Protein AF-A0A2S9FL39-F1 (afdb_monomer_lite)

Foldseek 3Di:
DVVCPDPVNVVVVVVVVVCVVPNPDDDDDPVVLVVVLVVLLVLLVVLLVVCLVVVDLVSLVVSLVSLVVSLVSLVVNCVVPNDPVSVVSNVLSVLSNVLSVLLVVLVVLLVVLVVVQVVQVVDPPGHSVVSVVVNVVSVVSNVVSSVSSNVSD

Structure (mmCIF, N/CA/C/O backbone):
data_AF-A0A2S9FL39-F1
#
_entry.id   AF-A0A2S9FL39-F1
#
loop_
_atom_site.group_PDB
_atom_site.id
_atom_site.type_symbol
_atom_site.label_atom_id
_atom_site.label_alt_id
_atom_site.label_comp_id
_atom_site.label_asym_id
_atom_site.label_entity_id
_atom_site.label_seq_id
_atom_site.pdbx_PDB_ins_code
_atom_site.Cartn_x
_atom_site.Cartn_y
_atom_site.Cartn_z
_atom_site.occupancy
_atom_site.B_iso_or_equiv
_atom_site.auth_seq_id
_atom_site.auth_comp_id
_atom_site.auth_asym_id
_atom_site.auth_atom_id
_atom_site.pdbx_PDB_model_num
ATOM 1 N N . ALA A 1 1 ? -7.965 12.598 -21.029 1.00 63.06 1 ALA A N 1
ATOM 2 C CA . ALA A 1 1 ? -9.201 13.395 -21.143 1.00 63.06 1 ALA A CA 1
ATOM 3 C C . ALA A 1 1 ? -10.346 12.519 -21.639 1.00 63.06 1 ALA A C 1
ATOM 5 O O . ALA A 1 1 ? -11.306 12.362 -20.906 1.00 63.06 1 ALA A O 1
ATOM 6 N N . GLU A 1 2 ? -10.166 11.809 -22.756 1.00 79.06 2 GLU A N 1
ATOM 7 C CA . GLU A 1 2 ? -11.178 10.941 -23.389 1.00 79.06 2 GLU A CA 1
ATOM 8 C C . GLU A 1 2 ? -11.935 9.992 -22.433 1.00 79.06 2 GLU A C 1
ATOM 10 O O . GLU A 1 2 ? -13.160 9.954 -22.432 1.00 79.06 2 GLU A O 1
ATOM 15 N N . ALA A 1 3 ? -11.245 9.300 -21.515 1.00 85.88 3 ALA A N 1
ATOM 16 C CA . ALA A 1 3 ? -11.903 8.416 -20.542 1.00 85.88 3 ALA A CA 1
ATOM 17 C C . ALA A 1 3 ? -12.889 9.133 -19.587 1.00 85.88 3 ALA A C 1
ATOM 19 O O . ALA A 1 3 ? -13.841 8.508 -19.114 1.00 85.88 3 ALA A O 1
ATOM 20 N N . MET A 1 4 ? -12.666 10.421 -19.298 1.00 91.75 4 MET A N 1
ATOM 21 C CA . MET A 1 4 ? -13.500 11.244 -18.408 1.00 91.75 4 MET A CA 1
ATOM 22 C C . MET A 1 4 ? -14.712 11.860 -19.121 1.00 91.75 4 MET A C 1
ATOM 24 O O . MET A 1 4 ? -15.598 12.389 -18.465 1.00 91.75 4 MET A O 1
ATOM 28 N N . GLU A 1 5 ? -14.784 11.766 -20.445 1.00 92.12 5 GLU A N 1
ATOM 29 C CA . GLU A 1 5 ? -15.933 12.232 -21.236 1.00 92.12 5 GLU A CA 1
ATOM 30 C C . GLU A 1 5 ? -16.887 11.079 -21.579 1.00 92.12 5 GLU A C 1
ATOM 32 O O . GLU A 1 5 ? -17.968 11.276 -22.128 1.00 92.12 5 GLU A O 1
ATOM 37 N N . THR A 1 6 ? -16.512 9.849 -21.219 1.00 96.12 6 THR A N 1
ATOM 38 C CA . THR A 1 6 ? -17.322 8.669 -21.513 1.00 96.12 6 THR A CA 1
ATOM 39 C C . THR A 1 6 ? -18.627 8.645 -20.707 1.00 96.12 6 THR A C 1
ATOM 41 O O . THR A 1 6 ? -18.628 8.993 -19.519 1.00 96.12 6 THR A O 1
ATOM 44 N N . PRO A 1 7 ? -19.721 8.095 -21.274 1.00 96.94 7 PRO A N 1
ATOM 45 C CA . PRO A 1 7 ? -20.973 7.887 -20.541 1.00 96.94 7 PRO A CA 1
ATOM 46 C C . PRO A 1 7 ? -20.784 7.098 -19.240 1.00 96.94 7 PRO A C 1
ATOM 48 O O . PRO A 1 7 ? -21.416 7.389 -18.228 1.00 96.94 7 PRO A O 1
ATOM 51 N N . ARG A 1 8 ? -19.855 6.130 -19.234 1.00 96.25 8 ARG A N 1
ATOM 52 C CA . ARG A 1 8 ? -19.517 5.338 -18.045 1.00 96.25 8 ARG A CA 1
ATOM 53 C C . ARG A 1 8 ? -18.961 6.201 -16.911 1.00 96.25 8 ARG A C 1
ATOM 55 O O . ARG A 1 8 ? -19.317 5.983 -15.756 1.00 96.25 8 ARG A O 1
ATOM 62 N N . TYR A 1 9 ? -18.062 7.135 -17.224 1.00 95.94 9 TYR A N 1
ATOM 63 C CA . TYR A 1 9 ? -17.482 8.024 -16.220 1.00 95.94 9 TYR A CA 1
ATOM 64 C C . TYR A 1 9 ? -18.534 8.978 -15.659 1.00 95.94 9 TYR A C 1
ATOM 66 O O . TYR A 1 9 ? -18.658 9.091 -14.441 1.00 95.94 9 TYR A O 1
ATOM 74 N N . LEU A 1 10 ? -19.326 9.604 -16.532 1.00 96.31 10 LEU A N 1
ATOM 75 C CA . LEU A 1 10 ? -20.383 10.524 -16.115 1.00 96.31 10 LEU A CA 1
ATOM 76 C C . LEU A 1 10 ? -21.413 9.819 -15.224 1.00 96.31 10 LEU A C 1
ATOM 78 O O . LEU A 1 10 ? -21.720 10.322 -14.147 1.00 96.31 10 LEU A O 1
ATOM 82 N N . ALA A 1 11 ? -21.846 8.608 -15.593 1.00 96.62 11 ALA A N 1
ATOM 83 C CA . ALA A 1 11 ? -22.742 7.797 -14.769 1.00 96.62 11 ALA A CA 1
ATOM 84 C C . ALA A 1 11 ? -22.152 7.487 -13.381 1.00 96.62 11 ALA A C 1
ATOM 86 O O . ALA A 1 11 ? -22.849 7.600 -12.373 1.00 96.62 11 ALA A O 1
ATOM 87 N N . LEU A 1 12 ? -20.858 7.147 -13.307 1.00 96.31 12 LEU A N 1
ATOM 88 C CA . LEU A 1 12 ? -20.171 6.922 -12.033 1.00 96.31 12 LEU A CA 1
ATOM 89 C C . LEU A 1 12 ? -20.141 8.191 -11.166 1.00 96.31 12 LEU A C 1
ATOM 91 O O . LEU A 1 12 ? -20.387 8.111 -9.965 1.00 96.31 12 LEU A O 1
ATOM 95 N N . VAL A 1 13 ? -19.836 9.352 -11.752 1.00 96.12 13 VAL A N 1
ATOM 96 C CA . VAL A 1 13 ? -19.804 10.628 -11.020 1.00 96.12 13 VAL A CA 1
ATOM 97 C C . VAL A 1 13 ? -21.194 11.002 -10.512 1.00 96.12 13 VAL A C 1
ATOM 99 O O . VAL A 1 13 ? -21.322 11.372 -9.346 1.00 96.12 13 VAL A O 1
ATOM 102 N N . THR A 1 14 ? -22.232 10.851 -11.338 1.00 96.38 14 THR A N 1
ATOM 103 C CA . THR A 1 14 ? -23.622 11.089 -10.927 1.00 96.38 14 THR A CA 1
ATOM 104 C C . THR A 1 14 ? -24.025 10.191 -9.757 1.00 96.38 14 THR A C 1
ATOM 106 O O . THR A 1 14 ? -24.628 10.675 -8.802 1.00 96.38 14 THR A O 1
ATOM 109 N N . GLU A 1 15 ? -23.655 8.909 -9.774 1.00 96.00 15 GLU A N 1
ATOM 110 C CA . GLU A 1 15 ? -23.964 7.997 -8.666 1.00 96.00 15 GLU A CA 1
ATOM 111 C C . GLU A 1 15 ? -23.227 8.390 -7.375 1.00 96.00 15 GLU A C 1
ATOM 113 O O . GLU A 1 15 ? -23.821 8.432 -6.298 1.00 96.00 15 GLU A O 1
ATOM 118 N N . LEU A 1 16 ? -21.950 8.773 -7.472 1.00 95.31 16 LEU A N 1
ATOM 119 C CA . LEU A 1 16 ? -21.184 9.252 -6.317 1.00 95.31 16 LEU A CA 1
ATOM 120 C C . LEU A 1 16 ? -21.743 10.561 -5.738 1.00 95.31 16 LEU A C 1
ATOM 122 O O . LEU A 1 16 ? -21.710 10.743 -4.521 1.00 95.31 16 LEU A O 1
ATOM 126 N N . GLN A 1 17 ? -22.270 11.455 -6.582 1.00 95.50 17 GLN A N 1
ATOM 127 C CA . GLN A 1 17 ? -22.968 12.668 -6.142 1.00 95.50 17 GLN A CA 1
ATOM 128 C C . GLN A 1 17 ? -24.291 12.347 -5.442 1.00 95.50 17 GLN A C 1
ATOM 130 O O . GLN A 1 17 ? -24.620 12.991 -4.452 1.00 95.50 17 GLN A O 1
ATOM 135 N N . ARG A 1 18 ? -25.038 11.336 -5.899 1.00 95.75 18 ARG A N 1
ATOM 136 C CA . ARG A 1 18 ? -26.243 10.880 -5.186 1.00 95.75 18 ARG A CA 1
ATOM 137 C C . ARG A 1 18 ? -25.888 10.361 -3.797 1.00 95.75 18 ARG A C 1
ATOM 139 O O . ARG A 1 18 ? -26.499 10.771 -2.817 1.00 95.75 18 ARG A O 1
ATOM 146 N N . TRP A 1 19 ? -24.850 9.533 -3.696 1.00 95.94 19 TRP A N 1
ATOM 147 C CA . TRP A 1 19 ? -24.433 8.944 -2.421 1.00 95.94 19 TRP A CA 1
ATOM 148 C C . TRP A 1 19 ? -23.806 9.937 -1.441 1.00 95.94 19 TRP A C 1
ATOM 150 O O . TRP A 1 19 ? -23.708 9.623 -0.257 1.00 95.94 19 TRP A O 1
ATOM 160 N N . SER A 1 20 ? -23.349 11.112 -1.885 1.00 94.00 20 SER A N 1
ATOM 161 C CA . SER A 1 20 ? -22.882 12.139 -0.946 1.00 94.00 20 SER A CA 1
ATOM 162 C C . SER A 1 20 ? -24.034 12.792 -0.177 1.00 94.00 20 SER A C 1
ATOM 164 O O . SER A 1 20 ? -23.805 13.285 0.927 1.00 94.00 20 SER A O 1
ATOM 166 N N . VAL A 1 21 ? -25.249 12.769 -0.741 1.00 94.81 21 VAL A N 1
ATOM 167 C CA . VAL A 1 21 ? -26.476 13.310 -0.140 1.00 94.81 21 VAL A CA 1
ATOM 168 C C . VAL A 1 21 ? -27.273 12.213 0.565 1.00 94.81 21 VAL A C 1
ATOM 170 O O . VAL A 1 21 ? -27.628 12.377 1.728 1.00 94.81 21 VAL A O 1
ATOM 173 N N . ASP A 1 22 ? -27.510 11.090 -0.116 1.00 91.81 22 ASP A N 1
ATOM 174 C CA . ASP A 1 22 ? -28.258 9.940 0.399 1.00 91.81 22 ASP A CA 1
ATOM 175 C C . ASP A 1 22 ? -27.434 8.651 0.219 1.00 91.81 22 ASP A C 1
ATOM 177 O O . ASP A 1 22 ? -27.574 7.924 -0.773 1.00 91.81 22 ASP A O 1
ATOM 181 N N . PRO A 1 23 ? -26.461 8.398 1.114 1.00 90.56 23 PRO A N 1
ATOM 182 C CA . PRO A 1 23 ? -25.611 7.225 1.011 1.00 90.56 23 PRO A CA 1
ATOM 183 C C . PRO A 1 23 ? -26.424 5.950 1.280 1.00 90.56 23 PRO A C 1
ATOM 185 O O . PRO A 1 23 ? -27.117 5.879 2.295 1.00 90.56 23 PRO A O 1
ATOM 188 N N . PRO A 1 24 ? -26.257 4.875 0.482 1.00 91.44 24 PRO A N 1
ATOM 189 C CA . PRO A 1 24 ? -26.954 3.602 0.680 1.00 91.44 24 PRO A CA 1
ATOM 190 C C . PRO A 1 24 ? -26.328 2.790 1.833 1.00 91.44 24 PRO A C 1
ATOM 192 O O . PRO A 1 24 ? -25.891 1.645 1.674 1.00 91.44 24 PRO A O 1
ATOM 195 N N . VAL A 1 25 ? -26.218 3.402 3.012 1.00 87.56 25 VAL A N 1
ATOM 196 C CA . VAL A 1 25 ? -25.641 2.806 4.216 1.00 87.56 25 VAL A CA 1
ATOM 197 C C . VAL A 1 25 ? -26.736 2.200 5.080 1.00 87.56 25 VAL A C 1
ATOM 199 O O . VAL A 1 25 ? -27.782 2.789 5.322 1.00 87.56 25 VAL A O 1
ATOM 202 N N . ARG A 1 26 ? -26.480 0.992 5.582 1.00 87.19 26 ARG A N 1
ATOM 203 C CA . ARG A 1 26 ? -27.347 0.359 6.580 1.00 87.19 26 ARG A CA 1
ATOM 204 C C . ARG A 1 26 ? -26.996 0.876 7.966 1.00 87.19 26 ARG A C 1
ATOM 206 O O . ARG A 1 26 ? -25.812 1.056 8.270 1.00 87.19 26 ARG A O 1
ATOM 213 N N . GLU A 1 27 ? -28.002 1.009 8.824 1.00 87.25 27 GLU A N 1
ATOM 214 C CA . GLU A 1 27 ? -27.778 1.318 10.233 1.00 87.25 27 GLU A CA 1
ATOM 215 C C . GLU A 1 27 ? -26.804 0.322 10.878 1.00 87.25 27 GLU A C 1
ATOM 217 O O . GLU A 1 27 ? -26.841 -0.896 10.666 1.00 87.25 27 GLU A O 1
ATOM 222 N N . THR A 1 28 ? -25.888 0.850 11.685 1.00 89.12 28 THR A N 1
ATOM 223 C CA . THR A 1 28 ? -24.875 0.055 12.376 1.00 89.12 28 THR A CA 1
ATOM 224 C C . THR A 1 28 ? -24.531 0.684 13.714 1.00 89.12 28 THR A C 1
ATOM 226 O O . THR A 1 28 ? -24.723 1.874 13.932 1.00 89.12 28 THR A O 1
ATOM 229 N N . SER A 1 29 ? -23.987 -0.116 14.629 1.00 91.19 29 SER A N 1
ATOM 230 C CA . SER A 1 29 ? -23.584 0.378 15.943 1.00 91.19 29 SER A CA 1
ATOM 231 C C . SER A 1 29 ? -22.090 0.676 15.997 1.00 91.19 29 SER A C 1
ATOM 233 O O . SER A 1 29 ? -21.265 -0.034 15.409 1.00 91.19 29 SER A O 1
ATOM 235 N N . ALA A 1 30 ? -21.705 1.658 16.815 1.00 89.62 30 ALA A N 1
ATOM 236 C CA . ALA A 1 30 ? -20.300 1.978 17.066 1.00 89.62 30 ALA A CA 1
ATOM 237 C C . ALA A 1 30 ? -19.497 0.751 17.559 1.00 89.62 30 ALA A C 1
ATOM 239 O O . ALA A 1 30 ? -18.318 0.581 17.237 1.00 89.62 30 ALA A O 1
ATOM 240 N N . LYS A 1 31 ? -20.146 -0.172 18.287 1.00 91.94 31 LYS A N 1
ATOM 241 C CA . LYS A 1 31 ? -19.556 -1.457 18.702 1.00 91.94 31 LYS A CA 1
ATOM 242 C C . LYS A 1 31 ? -19.200 -2.342 17.498 1.00 91.94 31 LYS A C 1
ATOM 244 O O . LYS A 1 31 ? -18.093 -2.888 17.467 1.00 91.94 31 LYS A O 1
ATOM 249 N N . LYS A 1 32 ? -20.095 -2.466 16.507 1.00 93.19 32 LYS A N 1
ATOM 250 C CA . LYS A 1 32 ? -19.857 -3.229 15.266 1.00 93.19 32 LYS A CA 1
ATOM 251 C C . LYS A 1 32 ? -18.749 -2.593 14.417 1.00 93.19 32 LYS A C 1
ATOM 253 O O . LYS A 1 32 ? -17.875 -3.313 13.927 1.00 93.19 32 LYS A O 1
ATOM 258 N N . LEU A 1 33 ? -18.711 -1.262 14.316 1.00 91.56 33 LEU A N 1
ATOM 259 C CA . LEU A 1 33 ? -17.644 -0.537 13.611 1.00 91.56 33 LEU A CA 1
ATOM 260 C C . LEU A 1 33 ? -16.272 -0.773 14.255 1.00 91.56 33 LEU A C 1
ATOM 262 O O . LEU A 1 33 ? -15.331 -1.196 13.579 1.00 91.56 33 LEU A O 1
ATOM 266 N N . ARG A 1 34 ? -16.167 -0.632 15.583 1.00 92.94 34 ARG A N 1
ATOM 267 C CA . ARG A 1 34 ? -14.928 -0.927 16.327 1.00 92.94 34 ARG A CA 1
ATOM 268 C C . ARG A 1 34 ? -14.484 -2.383 16.186 1.00 92.94 34 ARG A C 1
ATOM 270 O O . ARG A 1 34 ? -13.288 -2.662 16.132 1.00 92.94 34 ARG A O 1
ATOM 277 N N . ALA A 1 35 ? -15.417 -3.335 16.150 1.00 95.25 35 ALA A N 1
ATOM 278 C CA . ALA A 1 35 ? -15.089 -4.739 15.896 1.00 95.25 35 ALA A CA 1
ATOM 279 C C . ALA A 1 35 ? -14.530 -4.945 14.477 1.00 95.25 35 ALA A C 1
ATOM 281 O O . ALA A 1 35 ? -13.531 -5.642 14.306 1.00 95.25 35 ALA A O 1
ATOM 282 N N . THR A 1 36 ? -15.118 -4.290 13.476 1.00 95.06 36 THR A N 1
ATOM 283 C CA . THR A 1 36 ? -14.659 -4.348 12.080 1.00 95.06 36 THR A CA 1
ATOM 284 C C . THR A 1 36 ? -13.266 -3.741 11.915 1.00 95.06 36 THR A C 1
ATOM 286 O O . THR A 1 36 ? -12.405 -4.360 11.292 1.00 95.06 36 THR A O 1
ATOM 289 N N . ALA A 1 37 ? -12.997 -2.595 12.548 1.00 95.25 37 ALA A N 1
ATOM 290 C CA . ALA A 1 37 ? -11.672 -1.975 12.551 1.00 95.25 37 ALA A CA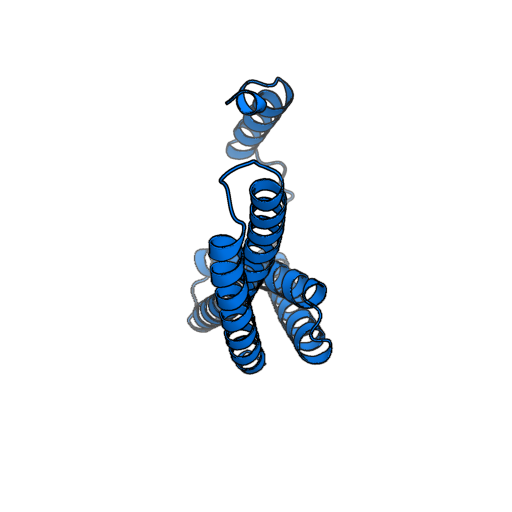 1
ATOM 291 C C . ALA A 1 37 ? -10.605 -2.883 13.187 1.00 95.25 37 ALA A C 1
ATOM 293 O O . ALA A 1 37 ? -9.532 -3.071 12.615 1.00 95.25 37 ALA A O 1
ATOM 294 N N . ARG A 1 38 ? -10.922 -3.532 14.318 1.00 96.19 38 ARG A N 1
ATOM 295 C CA . ARG A 1 38 ? -10.026 -4.517 14.953 1.00 96.19 38 ARG A CA 1
ATOM 296 C C . ARG A 1 38 ? -9.724 -5.705 14.040 1.00 96.19 38 ARG A C 1
ATOM 298 O O . ARG A 1 38 ? -8.569 -6.100 13.925 1.00 96.19 38 ARG A O 1
ATOM 305 N N . ARG A 1 39 ? -10.735 -6.244 13.347 1.00 98.06 39 ARG A N 1
ATOM 306 C CA . ARG A 1 39 ? -10.542 -7.326 12.363 1.00 98.06 39 ARG A CA 1
ATOM 307 C C . ARG A 1 39 ? -9.676 -6.884 11.184 1.00 98.06 39 ARG A C 1
ATOM 309 O O . ARG A 1 39 ? -8.875 -7.677 10.697 1.00 98.06 39 ARG A O 1
ATOM 316 N N . ALA A 1 40 ? -9.826 -5.641 10.721 1.00 98.06 40 ALA A N 1
ATOM 317 C CA . ALA A 1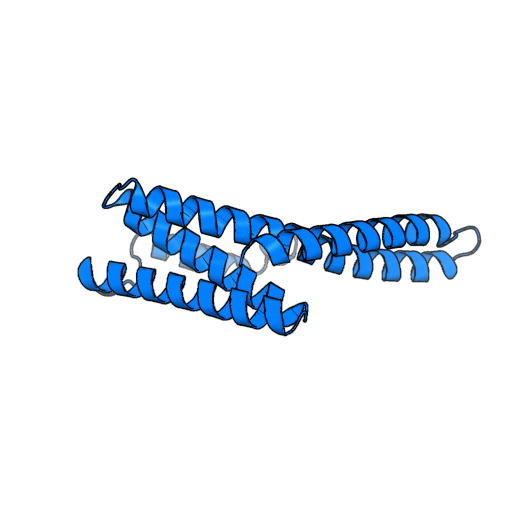 40 ? -8.986 -5.090 9.661 1.00 98.06 40 ALA A CA 1
ATOM 318 C C . ALA A 1 40 ? -7.514 -5.011 10.094 1.00 98.06 40 ALA A C 1
ATOM 320 O O . ALA A 1 40 ? -6.652 -5.415 9.317 1.00 98.06 40 ALA A O 1
ATOM 321 N N . GLY A 1 41 ? -7.251 -4.572 11.331 1.00 97.88 41 GLY A N 1
ATOM 322 C CA . GLY A 1 41 ? -5.914 -4.573 11.930 1.00 97.88 41 GLY A CA 1
ATOM 323 C C . GLY A 1 41 ? -5.310 -5.973 12.018 1.00 97.88 41 GLY A C 1
ATOM 324 O O . GLY A 1 41 ? -4.303 -6.240 11.374 1.00 97.88 41 GLY A O 1
ATOM 325 N N . ALA A 1 42 ? -6.008 -6.915 12.659 1.00 98.06 42 ALA A N 1
ATOM 326 C CA . ALA A 1 42 ? -5.540 -8.302 12.776 1.00 98.06 42 ALA A CA 1
ATOM 327 C C . ALA A 1 42 ? -5.257 -8.958 11.409 1.00 98.06 42 ALA A C 1
ATOM 329 O O . ALA A 1 42 ? -4.315 -9.732 11.247 1.00 98.06 42 ALA A O 1
ATOM 330 N N . LYS A 1 43 ? -6.063 -8.635 10.388 1.00 98.31 43 LYS A N 1
ATOM 331 C CA . LYS A 1 43 ? -5.846 -9.102 9.013 1.00 98.31 43 LYS A CA 1
ATOM 332 C C . LYS A 1 43 ? -4.621 -8.462 8.356 1.00 98.31 43 LYS A C 1
ATOM 334 O O . LYS A 1 43 ? -4.000 -9.112 7.517 1.00 98.31 43 LYS A O 1
ATOM 339 N N . ALA A 1 44 ? -4.316 -7.205 8.669 1.00 97.88 44 ALA A N 1
ATOM 340 C CA . ALA A 1 44 ? -3.108 -6.539 8.196 1.00 97.88 44 ALA A CA 1
ATOM 341 C C . ALA A 1 44 ? -1.863 -7.159 8.828 1.00 97.88 44 ALA A C 1
ATOM 343 O O . ALA A 1 44 ? -0.959 -7.536 8.088 1.00 97.88 44 ALA A O 1
ATOM 344 N N . ASP A 1 45 ? -1.879 -7.358 10.145 1.00 97.00 45 ASP A N 1
ATOM 345 C CA . ASP A 1 45 ? -0.763 -7.939 10.896 1.00 97.00 45 ASP A CA 1
ATOM 346 C C . ASP A 1 45 ? -0.458 -9.355 10.391 1.00 97.00 45 ASP A C 1
ATOM 348 O O . ASP A 1 45 ? 0.663 -9.647 9.986 1.00 97.00 45 ASP A O 1
ATOM 352 N N . ARG A 1 46 ? -1.489 -10.205 10.266 1.00 97.19 46 ARG A N 1
ATOM 353 C CA . ARG A 1 46 ? -1.328 -11.568 9.740 1.00 97.19 46 ARG A CA 1
ATOM 354 C C . ARG A 1 46 ? -0.717 -11.589 8.338 1.00 97.19 46 ARG A C 1
ATOM 356 O O . ARG A 1 46 ? 0.188 -12.371 8.073 1.00 97.19 46 ARG A O 1
ATOM 363 N N . ARG A 1 47 ? -1.201 -10.730 7.436 1.00 96.62 47 ARG A N 1
ATOM 364 C CA . ARG A 1 47 ? -0.684 -10.660 6.060 1.00 96.62 47 ARG A CA 1
ATOM 365 C C . ARG A 1 47 ? 0.733 -10.126 5.996 1.00 96.62 47 ARG A C 1
ATOM 367 O O . ARG A 1 47 ? 1.470 -10.536 5.109 1.00 96.62 47 ARG A O 1
ATOM 374 N N . LEU A 1 48 ? 1.097 -9.213 6.894 1.00 95.44 48 LEU A N 1
ATOM 375 C CA . LEU A 1 48 ? 2.472 -8.757 7.014 1.00 95.44 48 LEU A CA 1
ATOM 376 C C . LEU A 1 48 ? 3.365 -9.930 7.423 1.00 95.44 48 LEU A C 1
ATOM 378 O O . LEU A 1 48 ? 4.328 -10.209 6.724 1.00 95.44 48 LEU A O 1
ATOM 382 N N . THR A 1 49 ? 2.999 -10.681 8.464 1.00 94.88 49 THR A N 1
ATOM 383 C CA . THR A 1 49 ? 3.753 -11.872 8.882 1.00 94.88 49 THR A CA 1
ATOM 384 C C . THR A 1 49 ? 3.878 -12.911 7.763 1.00 94.88 49 THR A C 1
ATOM 386 O O . THR A 1 49 ? 4.970 -13.417 7.520 1.00 94.88 49 THR A O 1
ATOM 389 N N . GLU A 1 50 ? 2.785 -13.221 7.058 1.00 94.06 50 GLU A N 1
ATOM 390 C CA . GLU A 1 50 ? 2.798 -14.123 5.894 1.00 94.06 50 GLU A CA 1
ATOM 391 C C . GLU A 1 50 ? 3.761 -13.619 4.806 1.00 94.06 50 GLU A C 1
ATOM 393 O O . GLU A 1 50 ? 4.568 -14.387 4.284 1.00 94.06 50 GLU A O 1
ATOM 398 N N . ALA A 1 51 ? 3.714 -12.322 4.493 1.00 93.12 51 ALA A N 1
ATOM 399 C CA . ALA A 1 51 ? 4.563 -11.710 3.477 1.00 93.12 51 ALA A CA 1
ATOM 400 C C . ALA A 1 51 ? 6.047 -11.691 3.862 1.00 93.12 51 ALA A C 1
ATOM 402 O O . ALA A 1 51 ? 6.891 -11.947 3.009 1.00 93.12 51 ALA A O 1
ATOM 403 N N . LEU A 1 52 ? 6.369 -11.444 5.135 1.00 90.00 52 LEU A N 1
ATOM 404 C CA . LEU A 1 52 ? 7.751 -11.449 5.621 1.00 90.00 52 LEU A CA 1
ATOM 405 C C . LEU A 1 52 ? 8.375 -12.850 5.617 1.00 90.00 52 LEU A C 1
ATOM 407 O O . LEU A 1 52 ? 9.582 -12.966 5.444 1.00 90.00 52 LEU A O 1
ATOM 411 N N . ARG A 1 53 ? 7.569 -13.910 5.764 1.00 88.81 53 ARG A N 1
ATOM 412 C CA . ARG A 1 53 ? 8.044 -15.297 5.628 1.00 88.81 53 ARG A CA 1
ATOM 413 C C . ARG A 1 53 ? 8.224 -15.717 4.173 1.00 88.81 53 ARG A C 1
ATOM 415 O O . ARG A 1 53 ? 9.176 -16.417 3.862 1.00 88.81 53 ARG A O 1
ATOM 422 N N . GLY A 1 54 ? 7.281 -15.337 3.310 1.00 80.38 54 GLY A N 1
ATOM 423 C CA . GLY A 1 54 ? 7.265 -15.786 1.918 1.00 80.38 54 GLY A CA 1
ATOM 424 C C . GLY A 1 54 ? 8.150 -14.970 0.977 1.00 80.38 54 GLY A C 1
ATOM 425 O O . GLY A 1 54 ? 8.501 -15.470 -0.083 1.00 80.38 54 GLY A O 1
ATOM 426 N N . GLY A 1 55 ? 8.476 -13.716 1.312 1.00 75.56 55 GLY A N 1
ATOM 427 C CA . GLY A 1 55 ? 9.318 -12.833 0.489 1.00 75.56 55 GLY A CA 1
ATOM 428 C C . GLY A 1 55 ? 8.727 -12.425 -0.871 1.00 75.56 55 GLY A C 1
ATOM 429 O O . GLY A 1 55 ? 9.306 -11.582 -1.549 1.00 75.56 55 GLY A O 1
ATOM 430 N N . ASP A 1 56 ? 7.582 -12.990 -1.257 1.00 84.88 56 ASP A N 1
ATOM 431 C CA . ASP A 1 56 ? 6.902 -12.752 -2.528 1.00 84.88 56 ASP A CA 1
ATOM 432 C C . ASP A 1 56 ? 6.262 -11.350 -2.589 1.00 84.88 56 ASP A C 1
ATOM 434 O O . ASP A 1 56 ? 5.492 -10.937 -1.709 1.00 84.88 56 ASP A O 1
ATOM 438 N N . ASP A 1 57 ? 6.546 -10.632 -3.677 1.00 86.00 57 ASP A N 1
ATOM 439 C CA . ASP A 1 57 ? 6.039 -9.290 -3.966 1.00 86.00 57 ASP A CA 1
ATOM 440 C C . ASP A 1 57 ? 4.499 -9.247 -3.975 1.00 86.00 57 ASP A C 1
ATOM 442 O O . ASP A 1 57 ? 3.896 -8.264 -3.524 1.00 86.00 57 ASP A O 1
ATOM 446 N N . ALA A 1 58 ? 3.821 -10.324 -4.394 1.00 90.19 58 ALA A N 1
ATOM 447 C CA . ALA A 1 58 ? 2.363 -10.395 -4.338 1.00 90.19 58 ALA A CA 1
ATOM 448 C C . ALA A 1 58 ? 1.847 -10.444 -2.888 1.00 90.19 58 ALA A C 1
ATOM 450 O O . ALA A 1 58 ? 0.837 -9.801 -2.563 1.00 90.19 58 ALA A O 1
ATOM 451 N N . LEU A 1 59 ? 2.536 -11.153 -1.986 1.00 93.38 59 LEU A N 1
ATOM 452 C CA . LEU A 1 59 ? 2.212 -11.159 -0.556 1.00 93.38 59 LEU A CA 1
ATOM 453 C C . LEU A 1 59 ? 2.429 -9.781 0.066 1.00 93.38 59 LEU A C 1
ATOM 455 O O . LEU A 1 59 ? 1.531 -9.276 0.750 1.00 93.38 59 LEU A O 1
ATOM 459 N N . LEU A 1 60 ? 3.559 -9.139 -0.235 1.00 92.44 60 LEU A N 1
ATOM 460 C CA . LEU A 1 60 ? 3.884 -7.791 0.238 1.00 92.44 60 LEU A CA 1
ATOM 461 C C . LEU A 1 60 ? 2.849 -6.769 -0.259 1.00 92.44 60 LEU A C 1
ATOM 463 O O . LEU A 1 60 ? 2.334 -5.961 0.521 1.00 92.44 60 LEU A O 1
ATOM 467 N N . HIS A 1 61 ? 2.411 -6.874 -1.514 1.00 92.88 61 HIS A N 1
ATOM 468 C CA . HIS A 1 61 ? 1.340 -6.037 -2.050 1.00 92.88 61 HIS A CA 1
ATOM 469 C C . HIS A 1 61 ? -0.017 -6.288 -1.355 1.00 92.88 61 HIS A C 1
ATOM 471 O O . HIS A 1 61 ? -0.775 -5.350 -1.062 1.00 92.88 61 HIS A O 1
ATOM 477 N N . ARG A 1 62 ? -0.352 -7.546 -1.026 1.00 95.06 62 ARG A N 1
ATOM 478 C CA . ARG A 1 62 ? -1.559 -7.872 -0.238 1.00 95.06 62 ARG A CA 1
ATOM 479 C C . ARG A 1 62 ? -1.479 -7.325 1.189 1.00 95.06 62 ARG A C 1
ATOM 481 O O . ARG A 1 62 ? -2.501 -6.836 1.689 1.00 95.06 62 ARG A O 1
ATOM 488 N N . ALA A 1 63 ? -0.306 -7.369 1.818 1.00 96.12 63 ALA A N 1
ATOM 489 C CA . ALA A 1 63 ? -0.049 -6.785 3.132 1.00 96.12 63 ALA A CA 1
ATOM 490 C C . ALA A 1 63 ? -0.209 -5.257 3.103 1.00 96.12 63 ALA A C 1
ATOM 492 O O . ALA A 1 63 ? -0.972 -4.715 3.904 1.00 96.12 63 ALA A O 1
ATOM 493 N N . ARG A 1 64 ? 0.359 -4.566 2.102 1.00 96.25 64 ARG A N 1
ATOM 494 C CA . ARG A 1 64 ? 0.185 -3.114 1.894 1.00 96.25 64 ARG A CA 1
ATOM 495 C C . ARG A 1 64 ? -1.283 -2.712 1.794 1.00 96.25 64 ARG A C 1
ATOM 497 O O . ARG A 1 64 ? -1.726 -1.794 2.488 1.00 96.25 64 ARG A O 1
ATOM 504 N N . LYS A 1 65 ? -2.071 -3.411 0.968 1.00 97.12 65 LYS A N 1
ATOM 505 C CA . LYS A 1 65 ? -3.516 -3.145 0.838 1.00 97.12 65 LYS A CA 1
ATOM 506 C C . LYS A 1 65 ? -4.254 -3.345 2.163 1.00 97.12 65 LYS A C 1
ATOM 508 O O . LYS A 1 65 ? -5.173 -2.586 2.469 1.00 97.12 65 LYS A O 1
ATOM 513 N N . ALA A 1 66 ? -3.865 -4.346 2.951 1.00 97.94 66 ALA A N 1
ATOM 514 C CA . ALA A 1 66 ? -4.458 -4.596 4.259 1.00 97.94 66 ALA A CA 1
ATOM 515 C C . ALA A 1 66 ? -4.083 -3.510 5.280 1.00 97.94 66 ALA A C 1
ATOM 517 O O . ALA A 1 66 ? -4.980 -2.988 5.937 1.00 97.94 66 ALA A O 1
ATOM 518 N N . ALA A 1 67 ? -2.814 -3.098 5.339 1.00 97.88 67 ALA A N 1
ATOM 519 C CA . ALA A 1 67 ? -2.347 -2.007 6.193 1.00 97.88 67 ALA A CA 1
ATOM 520 C C . ALA A 1 67 ? -3.050 -0.681 5.863 1.00 97.88 67 ALA A C 1
ATOM 522 O O . ALA A 1 67 ? -3.528 0.000 6.766 1.00 97.88 67 ALA A O 1
ATOM 523 N N . LYS A 1 68 ? -3.224 -0.351 4.573 1.00 97.62 68 LYS A N 1
ATOM 524 C CA . LYS A 1 68 ? -3.994 0.831 4.141 1.00 97.62 68 LYS A CA 1
ATOM 525 C C . LYS A 1 68 ? -5.442 0.785 4.646 1.00 97.62 68 LYS A C 1
ATOM 527 O O . LYS A 1 68 ? -5.940 1.776 5.172 1.00 97.62 68 LYS A O 1
ATOM 532 N N . ARG A 1 69 ? -6.107 -0.374 4.544 1.00 98.00 69 ARG A N 1
ATOM 533 C CA . ARG A 1 69 ? -7.474 -0.569 5.069 1.00 98.00 69 ARG A CA 1
ATOM 534 C C . ARG A 1 69 ? -7.532 -0.461 6.595 1.00 98.00 69 ARG A C 1
ATOM 536 O O . ARG A 1 69 ? -8.448 0.170 7.110 1.00 98.00 69 ARG A O 1
ATOM 543 N N . ALA A 1 70 ? -6.569 -1.046 7.306 1.00 98.06 70 ALA A N 1
ATOM 544 C CA . ALA A 1 70 ? -6.480 -0.958 8.762 1.00 98.06 70 ALA A CA 1
ATOM 545 C C . ALA A 1 70 ? -6.244 0.486 9.230 1.00 98.06 70 ALA A C 1
ATOM 547 O O . ALA A 1 70 ? -6.905 0.940 10.162 1.00 98.06 70 ALA A O 1
ATOM 548 N N . ARG A 1 71 ? -5.382 1.238 8.529 1.00 98.06 71 ARG A N 1
ATOM 549 C CA . ARG A 1 71 ? -5.163 2.668 8.771 1.00 98.06 71 ARG A CA 1
ATOM 550 C C . ARG A 1 71 ? -6.451 3.470 8.613 1.00 98.06 71 ARG A C 1
ATOM 552 O O . ARG A 1 71 ? -6.810 4.179 9.543 1.00 98.06 71 ARG A O 1
ATOM 559 N N . TYR A 1 72 ? -7.162 3.324 7.494 1.00 97.75 72 TYR A N 1
ATOM 560 C CA . TYR A 1 72 ? -8.415 4.054 7.258 1.00 97.75 72 TYR A CA 1
ATOM 561 C C . TYR A 1 72 ? -9.513 3.697 8.259 1.00 97.75 72 TYR A C 1
ATOM 563 O O . TYR A 1 72 ? -10.212 4.582 8.746 1.00 97.75 72 TYR A O 1
ATOM 571 N N . ALA A 1 73 ? -9.634 2.420 8.631 1.00 96.31 73 ALA A N 1
ATOM 572 C CA . ALA A 1 73 ? -10.553 2.021 9.690 1.00 96.31 73 ALA A CA 1
ATOM 573 C C . ALA A 1 73 ? -10.163 2.654 11.037 1.00 96.31 73 ALA A C 1
ATOM 575 O O . ALA A 1 73 ? -11.026 3.124 11.771 1.00 96.31 73 ALA A O 1
ATOM 576 N N . GLY A 1 74 ? -8.865 2.708 11.351 1.00 96.50 74 GLY A N 1
ATOM 577 C CA . GLY A 1 74 ? -8.347 3.396 12.530 1.00 96.50 74 GLY A CA 1
ATOM 578 C C . GLY A 1 74 ? -8.630 4.898 12.514 1.00 96.50 74 GLY A C 1
ATOM 579 O O . GLY A 1 74 ? -9.064 5.428 13.529 1.00 96.50 74 GLY A O 1
ATOM 580 N N . GLU A 1 75 ? -8.425 5.573 11.381 1.00 96.94 75 GLU A N 1
ATOM 581 C CA . GLU A 1 75 ? -8.707 7.005 11.196 1.00 96.94 75 GLU A CA 1
ATOM 582 C C . GLU A 1 75 ? -10.188 7.315 11.401 1.00 96.94 75 GLU A C 1
ATOM 584 O O . GLU A 1 75 ? -10.504 8.255 12.124 1.00 96.94 75 GLU A O 1
ATOM 589 N N . LEU A 1 76 ? -11.085 6.485 10.860 1.00 94.19 76 LEU A N 1
ATOM 590 C CA . LEU A 1 76 ? -12.524 6.615 11.084 1.00 94.19 76 LEU A CA 1
ATOM 591 C C . LEU A 1 76 ? -12.868 6.518 12.578 1.00 94.19 76 LEU A C 1
ATOM 593 O O . LEU A 1 76 ? -13.480 7.423 13.130 1.00 94.19 76 LEU A O 1
ATOM 597 N N . ILE A 1 77 ? -12.395 5.467 13.258 1.00 94.50 77 ILE A N 1
ATOM 598 C CA . ILE A 1 77 ? -12.631 5.299 14.701 1.00 94.50 77 ILE A CA 1
ATOM 599 C C . ILE A 1 77 ? -11.991 6.430 15.518 1.00 94.50 77 ILE A C 1
ATOM 601 O O . ILE A 1 77 ? -12.533 6.822 16.546 1.00 94.50 77 ILE A O 1
ATOM 605 N N . HIS A 1 78 ? -10.834 6.943 15.097 1.00 95.12 78 HIS A N 1
ATOM 606 C CA . HIS A 1 78 ? -10.144 8.027 15.791 1.00 95.12 78 HIS A CA 1
ATOM 607 C C . HIS A 1 78 ? -10.876 9.361 15.673 1.00 95.12 78 HIS A C 1
ATOM 609 O O . HIS A 1 78 ? -10.828 10.130 16.626 1.00 95.12 78 HIS A O 1
ATOM 615 N N . ARG A 1 79 ? -11.531 9.632 14.537 1.00 93.25 79 ARG A N 1
ATOM 616 C CA . ARG A 1 79 ? -12.353 10.836 14.360 1.00 93.25 79 ARG A CA 1
ATOM 617 C C . ARG A 1 79 ? -13.524 10.856 15.342 1.00 93.25 79 ARG A C 1
ATOM 619 O O . ARG A 1 79 ? -13.731 11.878 15.981 1.00 93.25 79 ARG A O 1
ATOM 626 N N . ASP A 1 80 ? -14.207 9.725 15.515 1.00 88.31 80 ASP A N 1
ATOM 627 C CA . ASP A 1 80 ? -15.372 9.630 16.407 1.00 88.31 80 ASP A CA 1
ATOM 628 C C . ASP A 1 80 ? -14.983 9.483 17.886 1.00 88.31 80 ASP A C 1
ATOM 630 O O . ASP A 1 80 ? -15.677 9.948 18.785 1.00 88.31 80 ASP A O 1
ATOM 634 N N . THR A 1 81 ? -13.891 8.771 18.180 1.00 90.25 81 THR A N 1
ATOM 635 C CA . THR A 1 81 ? -13.407 8.544 19.551 1.00 90.25 81 THR A CA 1
ATOM 636 C C . THR A 1 81 ? -11.878 8.639 19.592 1.00 90.25 81 THR A C 1
ATOM 638 O O . THR A 1 81 ? -11.169 7.620 19.505 1.00 90.25 81 THR A O 1
ATOM 641 N N . PRO A 1 82 ? -11.332 9.860 19.729 1.00 93.12 82 PRO A N 1
ATOM 642 C CA . PRO A 1 82 ? -9.895 10.073 19.760 1.00 93.12 82 PRO A CA 1
ATOM 643 C C . PRO A 1 82 ? -9.225 9.335 20.922 1.00 93.12 82 PRO A C 1
ATOM 645 O O . PRO A 1 82 ? -9.669 9.371 22.065 1.00 93.12 82 PRO A O 1
ATOM 648 N N . SER A 1 83 ? -8.104 8.667 20.646 1.00 95.31 83 SER A N 1
ATOM 649 C CA . SER A 1 83 ? -7.282 8.056 21.691 1.00 95.31 83 SER A CA 1
ATOM 650 C C . SER A 1 83 ? -5.817 7.953 21.272 1.00 95.31 83 SER A C 1
ATOM 652 O O . SER A 1 83 ? -5.498 7.765 20.090 1.00 95.31 83 SER A O 1
ATOM 654 N N . LYS A 1 84 ? -4.908 8.014 22.256 1.00 96.38 84 LYS A N 1
ATOM 655 C CA . LYS A 1 84 ? -3.466 7.792 22.039 1.00 96.38 84 LYS A CA 1
ATOM 656 C C . LYS A 1 84 ? -3.201 6.410 21.427 1.00 96.38 84 LYS A C 1
ATOM 658 O O . LYS A 1 84 ? -2.332 6.282 20.567 1.00 96.38 84 LYS A O 1
ATOM 663 N N . LYS A 1 85 ? -3.971 5.390 21.826 1.00 93.75 85 LYS A N 1
ATOM 664 C CA . LYS A 1 85 ? -3.856 4.017 21.311 1.00 93.75 85 LYS A CA 1
ATOM 665 C C . LYS A 1 85 ? -4.181 3.949 19.817 1.00 93.75 85 LYS A C 1
ATOM 667 O O . LYS A 1 85 ? -3.373 3.434 19.046 1.00 93.75 85 LYS A O 1
ATOM 672 N N . THR A 1 86 ? -5.310 4.521 19.398 1.00 93.94 86 THR A N 1
ATOM 673 C CA . THR A 1 86 ? -5.710 4.540 17.983 1.00 93.94 86 THR A CA 1
ATOM 674 C C . THR A 1 86 ? -4.713 5.341 17.145 1.00 93.94 86 THR A C 1
ATOM 676 O O . THR A 1 86 ? -4.286 4.867 16.097 1.00 93.94 86 THR A O 1
ATOM 679 N N . LYS A 1 87 ? -4.236 6.491 17.646 1.00 96.88 87 LYS A N 1
ATOM 680 C CA . LYS A 1 87 ? -3.213 7.307 16.965 1.00 96.88 87 LYS A CA 1
ATOM 681 C C . LYS A 1 87 ? -1.906 6.539 16.727 1.00 96.88 87 LYS A C 1
ATOM 683 O O . LYS A 1 87 ? -1.340 6.612 15.638 1.00 96.88 87 LYS A O 1
ATOM 688 N N . ARG A 1 88 ? -1.433 5.772 17.719 1.00 96.81 88 ARG A N 1
ATOM 689 C CA . ARG A 1 88 ? -0.242 4.912 17.574 1.00 96.81 88 ARG A CA 1
ATOM 690 C C . ARG A 1 88 ? -0.456 3.821 16.524 1.00 96.81 88 ARG A C 1
ATOM 692 O O . ARG A 1 88 ? 0.413 3.630 15.681 1.00 96.81 88 ARG A O 1
ATOM 699 N N . SER A 1 89 ? -1.617 3.165 16.535 1.00 95.50 89 SER A N 1
ATOM 700 C CA . SER A 1 89 ? -1.965 2.138 15.543 1.00 95.50 89 SER A CA 1
ATOM 701 C C . SER A 1 89 ? -2.007 2.702 14.115 1.00 95.50 89 SER A C 1
ATOM 703 O O . SER A 1 89 ? -1.383 2.136 13.220 1.00 95.50 89 SER A O 1
ATOM 705 N N . ILE A 1 90 ? -2.632 3.869 13.909 1.00 97.75 90 ILE A N 1
ATOM 706 C CA . ILE A 1 90 ? -2.639 4.584 12.619 1.00 97.75 90 ILE A CA 1
ATOM 707 C C . ILE A 1 90 ? -1.208 4.856 12.143 1.00 97.75 90 ILE A C 1
ATOM 709 O O . ILE A 1 90 ? -0.884 4.588 10.986 1.00 97.75 90 ILE A O 1
ATOM 713 N N . LYS A 1 91 ? -0.334 5.356 13.030 1.00 97.75 91 LYS A N 1
ATOM 714 C CA . LYS A 1 91 ? 1.075 5.626 12.701 1.00 97.75 91 LYS A CA 1
ATOM 715 C C . LYS A 1 91 ? 1.822 4.347 12.307 1.00 97.75 91 LYS A C 1
ATOM 717 O O . LYS A 1 91 ? 2.570 4.374 11.333 1.00 97.75 91 LYS A O 1
ATOM 722 N N . GLY A 1 92 ? 1.589 3.241 13.015 1.00 97.25 92 GLY A N 1
ATOM 723 C CA . GLY A 1 92 ? 2.156 1.931 12.685 1.00 97.25 92 GLY A CA 1
ATOM 724 C C . GLY A 1 92 ? 1.755 1.467 11.283 1.00 97.25 92 GLY A C 1
ATOM 725 O O . GLY A 1 92 ? 2.616 1.224 10.440 1.00 97.25 92 GLY A O 1
ATOM 726 N N . TYR A 1 93 ? 0.454 1.460 10.979 1.00 97.88 93 TYR A N 1
ATOM 727 C CA . TYR A 1 93 ? -0.024 1.072 9.649 1.00 97.88 93 TYR A CA 1
ATOM 728 C C . TYR A 1 93 ? 0.395 2.040 8.544 1.00 97.88 93 TYR A C 1
ATOM 730 O O . TYR A 1 93 ? 0.620 1.604 7.417 1.00 97.88 93 TYR A O 1
ATOM 738 N N . LYS A 1 94 ? 0.552 3.335 8.846 1.00 97.50 94 LYS A N 1
ATOM 739 C CA . LYS A 1 94 ? 1.126 4.303 7.903 1.00 97.50 94 LYS A CA 1
ATOM 740 C C . LYS A 1 94 ? 2.569 3.937 7.556 1.00 97.50 94 LYS A C 1
ATOM 742 O O . LYS A 1 94 ? 2.896 3.910 6.377 1.00 97.50 94 LYS A O 1
ATOM 747 N N . ARG A 1 95 ? 3.398 3.594 8.549 1.00 96.69 95 ARG A N 1
ATOM 748 C CA . ARG A 1 95 ? 4.784 3.152 8.323 1.00 96.69 95 ARG A CA 1
ATOM 749 C C . ARG A 1 95 ? 4.836 1.897 7.450 1.00 96.69 95 ARG A C 1
ATOM 751 O O . ARG A 1 95 ? 5.570 1.888 6.469 1.00 96.69 95 ARG A O 1
ATOM 758 N N . ILE A 1 96 ? 4.018 0.887 7.760 1.00 95.94 96 ILE A N 1
ATOM 759 C CA . ILE A 1 96 ? 3.918 -0.339 6.950 1.00 95.94 96 ILE A CA 1
ATOM 760 C C . ILE A 1 96 ? 3.498 -0.003 5.514 1.00 95.94 96 ILE A C 1
ATOM 762 O O . ILE A 1 96 ? 4.109 -0.472 4.557 1.00 95.94 96 ILE A O 1
ATOM 766 N N . GLN A 1 97 ? 2.468 0.834 5.349 1.00 95.25 97 GLN A N 1
ATOM 767 C CA . GLN A 1 97 ? 1.993 1.253 4.033 1.00 95.25 97 GLN A CA 1
ATOM 768 C C . GLN A 1 97 ? 3.099 1.942 3.223 1.00 95.25 97 GLN A C 1
ATOM 770 O O . GLN A 1 97 ? 3.209 1.642 2.037 1.00 95.25 97 GLN A O 1
ATOM 775 N N . THR A 1 98 ? 3.863 2.858 3.828 1.00 95.50 98 THR A N 1
ATOM 776 C CA . THR A 1 98 ? 4.947 3.597 3.161 1.00 95.50 98 THR A CA 1
ATOM 777 C C . THR A 1 98 ? 6.044 2.654 2.692 1.00 95.50 98 THR A C 1
ATOM 779 O O . THR A 1 98 ? 6.250 2.556 1.493 1.00 95.50 98 THR A O 1
ATOM 782 N N . VAL A 1 99 ? 6.636 1.862 3.592 1.00 95.12 99 VAL A N 1
ATOM 783 C CA . VAL A 1 99 ? 7.759 0.968 3.251 1.00 95.12 99 VAL A CA 1
ATOM 784 C C . VAL A 1 99 ? 7.386 -0.035 2.156 1.00 95.12 99 VAL A C 1
ATOM 786 O O . VAL A 1 99 ? 8.131 -0.230 1.200 1.00 95.12 99 VAL A O 1
ATOM 789 N N . LEU A 1 100 ? 6.206 -0.657 2.261 1.00 94.75 100 LEU A N 1
ATOM 790 C CA . LEU A 1 100 ? 5.730 -1.579 1.225 1.00 94.75 100 LEU A CA 1
ATOM 791 C C . LEU A 1 100 ? 5.290 -0.855 -0.057 1.00 94.75 100 LEU A C 1
ATOM 793 O O . LEU A 1 100 ? 5.091 -1.491 -1.087 1.00 94.75 100 LEU A O 1
ATOM 797 N N . GLY A 1 101 ? 5.053 0.454 0.024 1.00 94.94 101 GLY A N 1
ATOM 798 C CA . GLY A 1 101 ? 4.779 1.313 -1.119 1.00 94.94 101 GLY A CA 1
ATOM 799 C C . GLY A 1 101 ? 6.010 1.565 -1.937 1.00 94.94 101 GLY A C 1
ATOM 800 O O . GLY A 1 101 ? 5.994 1.235 -3.111 1.00 94.94 101 GLY A O 1
ATOM 801 N N . ASP A 1 102 ? 7.063 2.029 -1.279 1.00 94.94 102 ASP A N 1
ATOM 802 C CA . ASP A 1 102 ? 8.348 2.294 -1.913 1.00 94.94 102 ASP A CA 1
ATOM 803 C C . ASP A 1 102 ? 8.849 1.028 -2.628 1.00 94.94 102 ASP A C 1
ATOM 805 O O . ASP A 1 102 ? 9.232 1.078 -3.792 1.00 94.94 102 ASP A O 1
ATOM 809 N N . LEU A 1 103 ? 8.713 -0.150 -1.996 1.00 92.94 103 LEU A N 1
ATOM 810 C CA . LEU A 1 103 ? 9.020 -1.421 -2.657 1.00 92.94 103 LEU A CA 1
ATOM 811 C C . LEU A 1 103 ? 8.172 -1.651 -3.918 1.00 92.94 103 LEU A C 1
ATOM 813 O O . LEU A 1 103 ? 8.702 -2.020 -4.961 1.00 92.94 103 LEU A O 1
ATOM 817 N N . GLN A 1 104 ? 6.856 -1.455 -3.842 1.00 92.19 104 GLN A N 1
ATOM 818 C CA . GLN A 1 104 ? 5.988 -1.651 -5.002 1.00 92.19 104 GLN A CA 1
ATOM 819 C C . GLN A 1 104 ? 6.314 -0.665 -6.134 1.00 92.19 104 GLN A C 1
ATOM 821 O O . GLN A 1 104 ? 6.263 -1.050 -7.302 1.00 92.19 104 GLN A O 1
ATOM 826 N N . ASP A 1 105 ? 6.662 0.571 -5.793 1.00 94.75 105 ASP A N 1
ATOM 827 C CA . ASP A 1 105 ? 7.006 1.607 -6.760 1.00 94.75 105 ASP A CA 1
ATOM 828 C C . ASP A 1 105 ? 8.282 1.217 -7.523 1.00 94.75 105 ASP A C 1
ATOM 830 O O . ASP A 1 105 ? 8.292 1.306 -8.750 1.00 94.75 105 ASP A O 1
ATOM 834 N N . THR A 1 106 ? 9.287 0.633 -6.849 1.00 95.06 106 THR A N 1
ATOM 835 C CA . THR A 1 106 ? 10.486 0.087 -7.526 1.00 95.06 106 THR A CA 1
ATOM 836 C C . THR A 1 106 ? 10.146 -1.051 -8.499 1.00 95.06 106 THR A C 1
ATOM 838 O O . THR A 1 106 ? 10.709 -1.124 -9.591 1.00 95.06 106 THR A O 1
ATOM 841 N N . VAL A 1 107 ? 9.196 -1.933 -8.154 1.00 91.81 107 VAL A N 1
ATOM 842 C CA . VAL A 1 107 ? 8.763 -3.044 -9.027 1.00 91.81 107 VAL A CA 1
ATOM 843 C C . VAL A 1 107 ? 8.086 -2.509 -10.290 1.00 91.81 107 VAL A C 1
ATOM 845 O O . VAL A 1 107 ? 8.387 -2.958 -11.398 1.00 91.81 107 VAL A O 1
ATOM 848 N N . VAL A 1 108 ? 7.199 -1.522 -10.137 1.00 94.31 108 VAL A N 1
ATOM 849 C CA . VAL A 1 108 ? 6.525 -0.870 -11.268 1.00 94.31 108 VAL A CA 1
ATOM 850 C C . VAL A 1 108 ? 7.537 -0.115 -12.131 1.00 94.31 108 VAL A C 1
ATOM 852 O O . VAL A 1 108 ? 7.557 -0.311 -13.348 1.00 94.31 108 VAL A O 1
ATOM 855 N N . ALA A 1 109 ? 8.422 0.674 -11.514 1.00 96.50 109 ALA A N 1
ATOM 856 C CA . ALA A 1 109 ? 9.455 1.435 -12.209 1.00 96.50 109 ALA A CA 1
ATOM 857 C C . ALA A 1 109 ? 10.376 0.521 -13.026 1.00 96.50 109 ALA A C 1
ATOM 859 O O . ALA A 1 109 ? 10.588 0.765 -14.210 1.00 96.50 109 ALA A O 1
ATOM 860 N N . ARG A 1 110 ? 10.847 -0.590 -12.451 1.00 95.81 110 ARG A N 1
ATOM 861 C CA . ARG A 1 110 ? 11.664 -1.587 -13.163 1.00 95.81 110 ARG A CA 1
ATOM 862 C C . ARG A 1 110 ? 10.959 -2.181 -14.374 1.00 95.81 110 ARG A C 1
ATOM 864 O O . ARG A 1 110 ? 11.585 -2.338 -15.421 1.00 95.81 110 ARG A O 1
ATOM 871 N N . SER A 1 111 ? 9.670 -2.504 -14.249 1.00 95.44 111 SER A N 1
ATOM 872 C CA . SER A 1 111 ? 8.885 -3.010 -15.379 1.00 95.44 111 SER A CA 1
ATOM 873 C C . SER A 1 111 ? 8.817 -1.985 -16.514 1.00 95.44 111 SER A C 1
ATOM 875 O O . SER A 1 111 ? 9.030 -2.346 -17.670 1.00 95.44 111 SER A O 1
ATOM 877 N N . MET A 1 112 ? 8.571 -0.713 -16.188 1.00 96.81 112 MET A N 1
ATOM 878 C CA . MET A 1 112 ? 8.530 0.375 -17.172 1.00 96.81 112 MET A CA 1
ATOM 879 C C . MET A 1 112 ? 9.902 0.624 -17.808 1.00 96.81 112 MET A C 1
ATOM 881 O O . MET A 1 112 ? 10.011 0.696 -19.028 1.00 96.81 112 MET A O 1
ATOM 885 N N . LEU A 1 113 ? 10.967 0.689 -17.005 1.00 96.56 113 LEU A N 1
ATOM 886 C CA . LEU A 1 113 ? 12.339 0.896 -17.480 1.00 96.56 113 LEU A CA 1
ATOM 887 C C . LEU A 1 113 ? 12.789 -0.223 -18.422 1.00 96.56 113 LEU A C 1
ATOM 889 O O . LEU A 1 113 ? 13.434 0.046 -19.430 1.00 96.56 113 LEU A O 1
ATOM 893 N N . ARG A 1 114 ? 12.399 -1.472 -18.147 1.00 95.25 114 ARG A N 1
ATOM 894 C CA . ARG A 1 114 ? 12.674 -2.602 -19.042 1.00 95.25 114 ARG A CA 1
ATOM 895 C C . ARG A 1 114 ? 11.956 -2.460 -20.386 1.00 95.25 114 ARG A C 1
ATOM 897 O O . ARG A 1 114 ? 12.559 -2.744 -21.419 1.00 95.25 114 ARG A O 1
ATOM 904 N N . GLN A 1 115 ? 10.696 -2.022 -20.383 1.00 94.88 115 GLN A N 1
ATOM 905 C CA . GLN A 1 115 ? 9.938 -1.769 -21.614 1.00 94.88 115 GLN A CA 1
ATOM 906 C C . GLN A 1 115 ? 10.573 -0.643 -22.437 1.00 94.88 115 GLN A C 1
ATOM 908 O O . GLN A 1 115 ? 10.817 -0.828 -23.626 1.00 94.88 115 GLN A O 1
ATOM 913 N N . LEU A 1 116 ? 10.915 0.476 -21.792 1.00 94.00 116 LEU A N 1
ATOM 914 C CA . LEU A 1 116 ? 11.565 1.619 -22.439 1.00 94.00 116 LEU A CA 1
ATOM 915 C C . LEU A 1 116 ? 12.948 1.261 -22.992 1.00 94.00 116 LEU A C 1
ATOM 917 O O . LEU A 1 116 ? 13.245 1.572 -24.139 1.00 94.00 116 LEU A O 1
ATOM 921 N N . GLY A 1 117 ? 13.768 0.545 -22.217 1.00 93.44 117 GLY A N 1
ATOM 922 C CA . GLY A 1 117 ? 15.084 0.088 -22.666 1.00 93.44 117 GLY A CA 1
ATOM 923 C C . GLY A 1 117 ? 15.013 -0.866 -23.857 1.00 93.44 117 GLY A C 1
ATOM 924 O O . GLY A 1 117 ? 15.843 -0.778 -24.757 1.00 93.44 117 GLY A O 1
ATOM 925 N N . THR A 1 118 ? 13.996 -1.733 -23.895 1.00 91.38 118 THR A N 1
ATOM 926 C CA . THR A 1 118 ? 13.758 -2.626 -25.040 1.00 91.38 118 THR A CA 1
ATOM 927 C C . THR A 1 118 ? 13.347 -1.830 -26.277 1.00 91.38 118 THR A C 1
ATOM 929 O O . THR A 1 118 ? 13.897 -2.065 -27.344 1.00 91.38 118 THR A O 1
ATOM 932 N N . ALA A 1 119 ? 12.428 -0.869 -26.138 1.00 90.31 119 ALA A N 1
ATOM 933 C CA . ALA A 1 119 ? 11.989 -0.027 -27.251 1.00 90.31 119 ALA A CA 1
ATOM 934 C C . ALA A 1 119 ? 13.143 0.814 -27.827 1.00 90.31 119 ALA A C 1
ATOM 936 O O . ALA A 1 119 ? 13.379 0.778 -29.033 1.00 90.31 119 ALA A O 1
ATOM 937 N N . ALA A 1 120 ? 13.924 1.477 -26.970 1.00 89.38 120 ALA A N 1
ATOM 938 C CA . ALA A 1 120 ? 15.076 2.276 -27.392 1.00 89.38 120 ALA A CA 1
ATOM 939 C C . ALA A 1 120 ? 16.148 1.435 -28.106 1.00 89.38 120 ALA A C 1
ATOM 941 O O . ALA A 1 120 ? 16.755 1.887 -29.065 1.00 89.38 120 ALA A O 1
ATOM 942 N N . GLY A 1 121 ? 16.351 0.177 -27.695 1.00 80.94 121 GLY A N 1
ATOM 943 C CA . GLY A 1 121 ? 17.281 -0.738 -28.368 1.00 80.94 121 GLY A CA 1
ATOM 944 C C . GLY A 1 121 ? 16.864 -1.162 -29.783 1.00 80.94 121 GLY A C 1
ATOM 945 O O . GLY A 1 121 ? 17.650 -1.811 -30.467 1.00 80.94 121 GLY A O 1
ATOM 946 N N . THR A 1 122 ? 15.647 -0.824 -30.224 1.00 84.19 122 THR A N 1
ATOM 947 C CA . THR A 1 122 ? 15.133 -1.158 -31.565 1.00 84.19 122 THR A CA 1
ATOM 948 C C . THR A 1 122 ? 15.157 0.013 -32.550 1.00 84.19 122 THR A C 1
ATOM 950 O O . THR A 1 122 ? 14.936 -0.206 -33.740 1.00 84.19 122 THR A O 1
ATOM 953 N N . MET A 1 123 ? 15.443 1.239 -32.094 1.00 80.19 123 MET A N 1
ATOM 954 C CA . MET A 1 123 ? 15.476 2.434 -32.944 1.00 80.19 123 MET A CA 1
ATOM 955 C C . MET A 1 123 ? 16.920 2.827 -33.308 1.00 80.19 123 MET A C 1
ATOM 957 O O . MET A 1 123 ? 17.776 2.897 -32.425 1.00 80.19 123 MET A O 1
ATOM 961 N N . PRO A 1 124 ? 17.228 3.111 -34.589 1.00 79.12 124 PRO A N 1
ATOM 962 C CA . PRO A 1 124 ? 18.559 3.561 -34.991 1.00 79.12 124 PRO A CA 1
ATOM 963 C C . PRO A 1 124 ? 18.969 4.850 -34.264 1.00 79.12 124 PRO A C 1
ATOM 965 O O . PRO A 1 124 ? 18.267 5.854 -34.334 1.00 79.12 124 PRO A O 1
ATOM 968 N N . GLY A 1 125 ?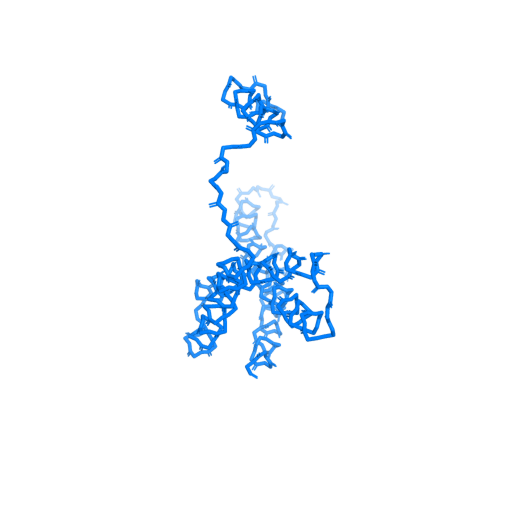 20.122 4.830 -33.591 1.00 79.00 125 GLY A N 1
ATOM 969 C CA . GLY A 1 125 ? 20.661 5.988 -32.865 1.00 79.00 125 GLY A CA 1
ATOM 970 C C . GLY A 1 125 ? 20.178 6.137 -31.417 1.00 79.00 125 GLY A C 1
ATOM 971 O O . GLY A 1 125 ? 20.724 6.965 -30.690 1.00 79.00 125 GLY A O 1
ATOM 972 N N . GLU A 1 126 ? 19.228 5.316 -30.964 1.00 80.81 126 GLU A N 1
ATOM 973 C CA . GLU A 1 126 ? 18.838 5.226 -29.555 1.00 80.81 126 GLU A CA 1
ATOM 974 C C . GLU A 1 126 ? 19.531 4.040 -28.860 1.00 80.81 126 GLU A C 1
ATOM 976 O O . GLU A 1 126 ? 19.909 3.049 -29.484 1.00 80.81 126 GLU A O 1
ATOM 981 N N . ASN A 1 127 ? 19.751 4.145 -27.544 1.00 83.50 127 ASN A N 1
ATOM 982 C CA . ASN A 1 127 ? 20.388 3.093 -26.748 1.00 83.50 127 ASN A CA 1
ATOM 983 C C . ASN A 1 127 ? 19.674 2.925 -25.400 1.00 83.50 127 ASN A C 1
ATOM 985 O O . ASN A 1 127 ? 19.425 3.889 -24.677 1.00 83.50 127 ASN A O 1
ATOM 989 N N . GLY A 1 128 ? 19.409 1.672 -25.027 1.00 90.25 128 GLY A N 1
ATOM 990 C CA . GLY A 1 128 ? 18.815 1.287 -23.749 1.00 90.25 128 GLY A CA 1
ATOM 991 C C . GLY A 1 128 ? 19.691 1.504 -22.502 1.00 90.25 128 GLY A C 1
ATOM 992 O O . GLY A 1 128 ? 19.198 1.316 -21.389 1.00 90.25 128 GLY A O 1
ATOM 993 N N . PHE A 1 129 ? 20.966 1.890 -22.641 1.00 90.88 129 PHE A N 1
ATOM 994 C CA . PHE A 1 129 ? 21.945 1.966 -21.544 1.00 90.88 129 PHE A CA 1
ATOM 995 C C . PHE A 1 129 ? 21.462 2.788 -20.339 1.00 90.88 129 PHE A C 1
ATOM 997 O O . PHE A 1 129 ? 21.521 2.311 -19.205 1.00 90.88 129 PHE A O 1
ATOM 1004 N N . THR A 1 130 ? 20.919 3.988 -20.569 1.00 92.88 130 THR A N 1
ATOM 1005 C CA . THR A 1 130 ? 20.404 4.855 -19.494 1.00 92.88 130 THR A CA 1
ATOM 1006 C C . THR A 1 130 ? 19.273 4.180 -18.717 1.00 92.88 130 THR A C 1
ATOM 1008 O O . THR A 1 130 ? 19.246 4.229 -17.486 1.00 92.88 130 THR A O 1
ATOM 1011 N N . PHE A 1 131 ? 18.365 3.487 -19.410 1.00 95.25 131 PHE A N 1
ATOM 1012 C CA . PHE A 1 131 ? 17.290 2.731 -18.764 1.00 95.25 131 PHE A CA 1
ATOM 1013 C C . PHE A 1 131 ? 17.831 1.539 -17.966 1.00 95.25 131 PHE A C 1
ATOM 1015 O O . PHE A 1 131 ? 17.309 1.245 -16.891 1.00 95.25 131 PHE A O 1
ATOM 1022 N N . GLY A 1 132 ? 18.909 0.905 -18.436 1.00 95.31 132 GLY A N 1
ATOM 1023 C CA . GLY A 1 132 ? 19.639 -0.126 -17.695 1.00 95.31 132 GLY A CA 1
ATOM 1024 C C . GLY A 1 132 ? 20.239 0.389 -16.381 1.00 95.31 132 GLY A C 1
ATOM 1025 O O . GLY A 1 132 ? 20.068 -0.246 -15.339 1.00 95.31 132 GLY A O 1
ATOM 1026 N N . LEU A 1 133 ? 20.868 1.571 -16.393 1.00 96.56 133 LEU A N 1
ATOM 1027 C CA . LEU A 1 133 ? 21.419 2.201 -15.185 1.00 96.56 133 LEU A CA 1
ATOM 1028 C C . LEU A 1 133 ? 20.321 2.529 -14.160 1.00 96.56 133 LEU A C 1
ATOM 1030 O O . LEU A 1 133 ? 20.462 2.238 -12.970 1.00 96.56 133 LEU A O 1
ATOM 1034 N N . LEU A 1 134 ? 19.204 3.096 -14.624 1.00 97.38 134 LEU A N 1
ATOM 1035 C CA . LEU A 1 134 ? 18.049 3.383 -13.771 1.00 97.38 134 LEU A CA 1
ATOM 1036 C C . LEU A 1 134 ? 17.429 2.096 -13.21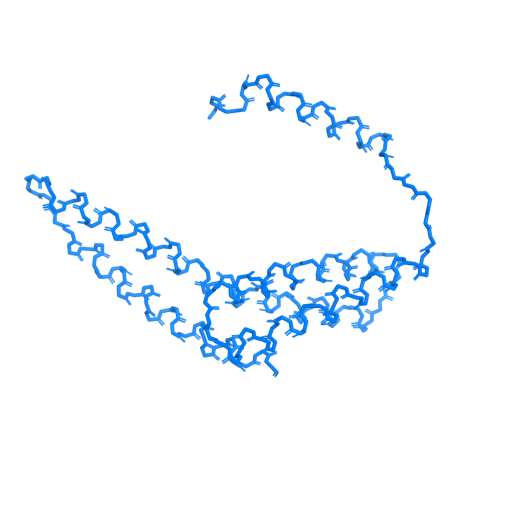3 1.00 97.38 134 LEU A C 1
ATOM 1038 O O . LEU A 1 134 ? 17.091 2.044 -12.033 1.00 97.38 134 LEU A O 1
ATOM 1042 N N . TYR A 1 135 ? 17.332 1.037 -14.020 1.00 97.44 135 TYR A N 1
ATOM 1043 C CA . TYR A 1 135 ? 16.806 -0.252 -13.575 1.00 97.44 135 TYR A CA 1
ATOM 1044 C C . TYR A 1 135 ? 17.643 -0.831 -12.427 1.00 97.44 135 TYR A C 1
ATOM 1046 O O . TYR A 1 135 ? 17.084 -1.254 -11.413 1.00 97.44 135 TYR A O 1
ATOM 1054 N N . ALA A 1 136 ? 18.974 -0.805 -12.554 1.00 97.00 136 ALA A N 1
ATOM 1055 C CA . ALA A 1 136 ? 19.883 -1.287 -11.513 1.00 97.00 136 ALA A CA 1
ATOM 1056 C C . ALA A 1 136 ? 19.737 -0.487 -10.206 1.00 97.00 136 ALA A C 1
ATOM 1058 O O . ALA A 1 136 ? 19.755 -1.055 -9.111 1.00 97.00 136 ALA A O 1
ATOM 1059 N N . ARG A 1 137 ? 19.520 0.831 -10.306 1.00 97.31 137 ARG A N 1
ATOM 1060 C CA . ARG A 1 137 ? 19.234 1.683 -9.145 1.00 97.31 137 ARG A CA 1
ATOM 1061 C C . ARG A 1 137 ? 17.931 1.287 -8.449 1.00 97.31 137 ARG A C 1
ATOM 1063 O O . ARG A 1 137 ? 17.916 1.155 -7.226 1.00 97.31 137 ARG A O 1
ATOM 1070 N N . GLU A 1 138 ? 16.857 1.071 -9.203 1.00 97.56 138 GLU A N 1
ATOM 1071 C CA . GLU A 1 138 ? 15.575 0.631 -8.640 1.00 97.56 138 GLU A CA 1
ATOM 1072 C C . GLU A 1 138 ? 15.671 -0.765 -8.009 1.00 97.56 138 GLU A C 1
ATOM 1074 O O . GLU A 1 138 ? 15.040 -1.042 -6.991 1.00 97.56 138 GLU A O 1
ATOM 1079 N N . GLU A 1 139 ? 16.512 -1.648 -8.550 1.00 95.75 139 GLU A N 1
ATOM 1080 C CA . GLU A 1 139 ? 16.803 -2.938 -7.929 1.00 95.75 139 GLU A CA 1
ATOM 1081 C C . GLU A 1 139 ? 17.513 -2.796 -6.576 1.00 95.75 139 GLU A C 1
ATOM 1083 O O . GLU A 1 139 ? 17.130 -3.464 -5.610 1.00 95.75 139 GLU A O 1
ATOM 1088 N N . HIS A 1 140 ? 18.480 -1.883 -6.466 1.00 96.25 140 HIS A N 1
ATOM 1089 C CA . HIS A 1 140 ? 19.125 -1.576 -5.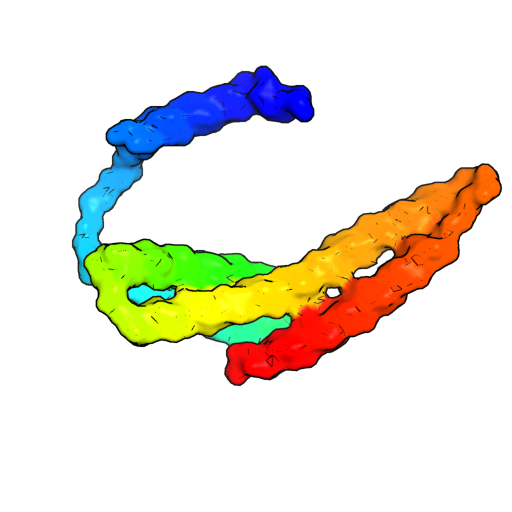192 1.00 96.25 140 HIS A CA 1
ATOM 1090 C C . HIS A 1 140 ? 18.133 -1.005 -4.166 1.00 96.25 140 HIS A C 1
ATOM 1092 O O . HIS A 1 140 ? 18.102 -1.447 -3.013 1.00 96.25 140 HIS A O 1
ATOM 1098 N N . LEU A 1 141 ? 17.274 -0.069 -4.583 1.00 95.25 141 LEU A N 1
ATOM 1099 C CA . LEU A 1 141 ? 16.219 0.483 -3.728 1.00 95.25 141 LEU A CA 1
ATOM 1100 C C . LEU A 1 141 ? 15.248 -0.607 -3.260 1.00 95.25 141 LEU A C 1
ATOM 1102 O O . LEU A 1 141 ? 14.944 -0.680 -2.070 1.00 95.25 141 LEU A O 1
ATOM 1106 N N . ALA A 1 142 ? 14.838 -1.519 -4.145 1.00 92.69 142 ALA A N 1
ATOM 1107 C CA . ALA A 1 142 ? 13.978 -2.644 -3.783 1.00 92.69 142 ALA A CA 1
ATOM 1108 C C . ALA A 1 142 ? 14.601 -3.502 -2.668 1.00 92.69 142 ALA A C 1
ATOM 1110 O O 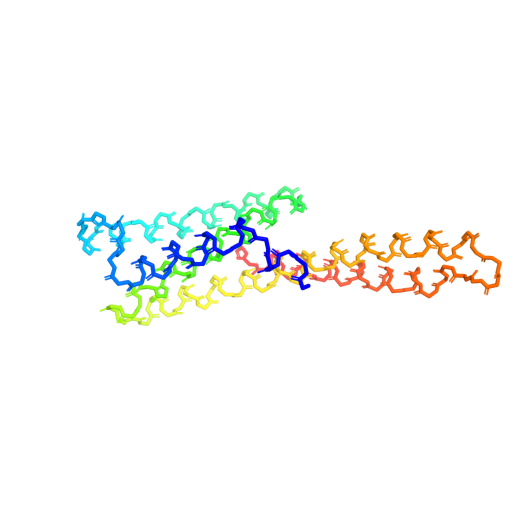. ALA A 1 142 ? 13.922 -3.888 -1.713 1.00 92.69 142 ALA A O 1
ATOM 1111 N N . GLN A 1 143 ? 15.908 -3.776 -2.744 1.00 92.38 143 GLN A N 1
ATOM 1112 C CA . GLN A 1 143 ? 16.625 -4.520 -1.703 1.00 92.38 143 GLN A CA 1
ATOM 1113 C C . GLN A 1 143 ? 16.633 -3.768 -0.364 1.00 92.38 143 GLN A C 1
ATOM 1115 O O . GLN A 1 143 ? 16.394 -4.379 0.681 1.00 92.38 143 GLN A O 1
ATOM 1120 N N . GLN A 1 144 ? 16.856 -2.451 -0.374 1.00 93.62 144 GLN A N 1
ATOM 1121 C CA . GLN A 1 144 ? 16.772 -1.624 0.834 1.00 93.62 144 GLN A CA 1
ATOM 1122 C C . GLN A 1 144 ? 15.355 -1.628 1.425 1.00 93.62 144 GLN A C 1
ATOM 1124 O O . GLN A 1 144 ? 15.185 -1.837 2.628 1.00 93.62 144 GLN A O 1
ATOM 1129 N N . CYS A 1 145 ? 14.323 -1.482 0.591 1.00 92.25 145 CYS A N 1
ATOM 1130 C CA . CYS A 1 145 ? 12.931 -1.541 1.027 1.00 92.25 145 CYS A CA 1
ATOM 1131 C C . CYS A 1 145 ? 12.573 -2.908 1.625 1.00 92.25 145 CYS A C 1
ATOM 1133 O O . CYS A 1 145 ? 11.873 -2.951 2.635 1.00 92.25 145 CYS A O 1
ATOM 1135 N N . ARG A 1 146 ? 13.085 -4.020 1.077 1.00 89.75 146 ARG A N 1
ATOM 1136 C CA . ARG A 1 146 ? 12.908 -5.364 1.661 1.00 89.75 146 ARG A CA 1
ATOM 1137 C C . ARG A 1 146 ? 13.568 -5.490 3.035 1.00 89.75 146 ARG A C 1
ATOM 1139 O O . ARG A 1 146 ? 12.938 -6.008 3.955 1.00 89.75 146 ARG A O 1
ATOM 1146 N N . LYS A 1 147 ? 14.780 -4.951 3.214 1.00 90.94 147 LYS A N 1
ATOM 1147 C CA . LYS A 1 147 ? 15.435 -4.882 4.536 1.00 90.94 147 LYS A CA 1
ATOM 1148 C C . LYS A 1 147 ? 14.605 -4.061 5.524 1.00 90.94 147 LYS A C 1
ATOM 1150 O O . LYS A 1 147 ? 14.352 -4.511 6.636 1.00 90.94 147 LYS A O 1
ATOM 1155 N N . ASN A 1 148 ? 14.100 -2.903 5.101 1.00 91.25 148 ASN A N 1
ATOM 1156 C CA . ASN A 1 148 ? 13.223 -2.074 5.927 1.00 91.25 148 ASN A CA 1
ATOM 1157 C C . ASN A 1 148 ? 11.913 -2.796 6.266 1.00 91.25 148 ASN A C 1
ATOM 1159 O O . ASN A 1 148 ? 11.435 -2.696 7.396 1.00 91.25 148 ASN A O 1
ATOM 1163 N N . ALA A 1 149 ? 11.343 -3.545 5.320 1.00 87.88 149 ALA A N 1
ATOM 1164 C CA . ALA A 1 149 ? 10.130 -4.324 5.535 1.00 87.88 149 ALA A CA 1
ATOM 1165 C C . ALA A 1 149 ? 10.332 -5.412 6.598 1.00 87.88 149 ALA A C 1
ATOM 1167 O O . ALA A 1 149 ? 9.453 -5.593 7.435 1.00 87.88 149 ALA A O 1
ATOM 1168 N N . ALA A 1 150 ? 11.500 -6.061 6.637 1.00 86.38 150 ALA A N 1
ATOM 1169 C CA . ALA A 1 150 ? 11.840 -7.035 7.677 1.00 86.38 150 ALA A CA 1
ATOM 1170 C C . ALA A 1 150 ? 11.826 -6.435 9.098 1.00 86.38 150 ALA A C 1
ATOM 1172 O O . ALA A 1 150 ? 11.541 -7.146 10.054 1.00 86.38 150 ALA A O 1
ATOM 1173 N N . THR A 1 151 ? 12.044 -5.121 9.241 1.00 88.62 151 THR A N 1
ATOM 1174 C CA . THR A 1 151 ? 11.960 -4.412 10.537 1.00 88.62 151 THR A CA 1
ATOM 1175 C C . THR A 1 151 ? 10.534 -4.032 10.959 1.00 88.62 151 THR A C 1
ATOM 1177 O O . THR A 1 151 ? 10.348 -3.392 11.994 1.00 88.62 151 THR A O 1
ATOM 1180 N N . LEU A 1 152 ? 9.524 -4.337 10.134 1.00 84.62 152 LEU A N 1
ATOM 1181 C CA . LEU A 1 152 ? 8.114 -4.063 10.441 1.00 84.62 152 LEU A CA 1
ATOM 1182 C C . LEU A 1 152 ? 7.455 -5.168 11.279 1.00 84.62 152 LEU A C 1
ATOM 1184 O O . LEU A 1 152 ? 6.332 -4.947 11.739 1.00 84.62 152 LEU A O 1
ATOM 1188 N N . GLY A 1 153 ? 8.102 -6.335 11.382 1.00 63.50 153 GLY A N 1
ATOM 1189 C CA . GLY A 1 153 ? 7.649 -7.486 12.166 1.00 63.50 153 GLY A CA 1
ATOM 1190 C C . GLY A 1 153 ? 7.793 -7.280 13.664 1.00 63.50 153 GLY A C 1
ATOM 1191 O O . GLY A 1 153 ? 8.770 -6.618 14.076 1.00 63.50 153 GLY A O 1
#

Sequence (153 aa):
AEAMETPRYLALVTELQRWSVDPPVRETSAKKLRATARRAGAKADRRLTEALRGGDDALLHRARKAAKRARYAGELIHRDTPSKKTKRSIKGYKRIQTVLGDLQDTVVARSMLRQLGTAAGTMPGENGFTFGLLYAREEHLAQQCRKNAATLG

Secondary structure (DSSP, 8-state):
-HHHHSHHHHHHHHHHHHHHHS--PPP--HHHHHHHHHHHHHHHHHHHHHHHHH--HHHHHHHHHHHHHHHHHHHHHHHHS--HHHHHHHHHHHHHHHHHHHHHHHHHHHHHHHHHHHHHTTSTT--THHHHHHHHHHHHHHHHHHHHHHTT-

pLDDT: mean 92.88, std 5.76, range [63.06, 98.31]

Radius of gyration: 20.93 Å; chains: 1; bounding box: 50×29×57 Å